Protein AF-A0A329QAF7-F1 (afdb_monomer)

pLDDT: mean 91.58, std 9.94, range [58.56, 98.5]

Radius of gyration: 20.26 Å; Cα contacts (8 Å, |Δi|>4): 8; chains: 1; bounding box: 35×13×62 Å

Secondary structure (DSSP, 8-state):
-PPP-GGGTT------TTGGGHHHHHHHHHHHHHHTSHHHHHHHHT-

Structure (mmCIF, N/CA/C/O backbone):
data_AF-A0A329QAF7-F1
#
_entry.id   AF-A0A329QAF7-F1
#
loop_
_atom_site.group_PDB
_atom_site.id
_atom_site.type_symbol
_atom_site.label_atom_id
_atom_site.label_alt_id
_atom_site.label_comp_id
_atom_site.label_asym_id
_atom_site.label_entity_id
_atom_site.label_seq_id
_atom_site.pdbx_PDB_ins_code
_atom_site.Cartn_x
_atom_site.Cartn_y
_atom_site.Cartn_z
_atom_site.occupancy
_atom_site.B_iso_or_equiv
_atom_site.auth_seq_id
_atom_site.auth_comp_id
_atom_site.auth_asym_id
_atom_site.auth_atom_id
_atom_site.pdbx_PDB_model_num
ATOM 1 N N . ARG A 1 1 ? -4.310 3.031 45.027 1.00 58.56 1 ARG A N 1
ATOM 2 C CA . ARG A 1 1 ? -4.739 3.973 43.961 1.00 58.56 1 ARG A CA 1
ATOM 3 C C . ARG A 1 1 ? -4.068 3.528 42.664 1.00 58.56 1 ARG A C 1
ATOM 5 O O . ARG A 1 1 ? -2.852 3.425 42.665 1.00 58.56 1 ARG A O 1
ATOM 12 N N . ARG A 1 2 ? -4.828 3.154 41.627 1.00 64.19 2 ARG A N 1
ATOM 13 C CA . ARG A 1 2 ? -4.302 2.713 40.318 1.00 64.19 2 ARG A CA 1
ATOM 14 C C . ARG A 1 2 ? -4.315 3.923 39.382 1.00 64.19 2 ARG A C 1
ATOM 16 O O . ARG A 1 2 ? -5.302 4.655 39.383 1.00 64.19 2 ARG A O 1
ATOM 23 N N . SER A 1 3 ? -3.222 4.189 38.677 1.00 74.88 3 SER A N 1
ATOM 24 C CA . SER A 1 3 ? -3.171 5.263 37.683 1.00 74.88 3 SER A CA 1
ATOM 25 C C . SER A 1 3 ? -4.147 4.957 36.545 1.00 74.88 3 SER A C 1
ATOM 27 O O . SER A 1 3 ? -4.231 3.822 36.079 1.00 74.88 3 SER A O 1
ATOM 29 N N . LEU A 1 4 ? -4.894 5.969 36.099 1.00 70.31 4 LEU A N 1
ATOM 30 C CA . LEU A 1 4 ? -5.541 5.920 34.790 1.00 70.31 4 LEU A CA 1
ATOM 31 C C . LEU A 1 4 ? -4.441 5.887 33.717 1.00 70.31 4 LEU A C 1
ATOM 33 O O . LEU A 1 4 ? -3.424 6.568 33.891 1.00 70.31 4 LEU A O 1
ATOM 37 N N . PRO A 1 5 ? -4.606 5.123 32.625 1.00 74.06 5 PRO A N 1
ATOM 38 C CA . PRO A 1 5 ? -3.627 5.065 31.548 1.00 74.06 5 PRO A CA 1
ATOM 39 C C . PRO A 1 5 ? -3.621 6.393 30.770 1.00 74.06 5 PRO A C 1
ATOM 41 O O . PRO A 1 5 ? -4.220 6.513 29.701 1.00 74.06 5 PRO A O 1
ATOM 44 N N . LEU A 1 6 ? -2.922 7.399 31.313 1.00 78.31 6 LEU A N 1
ATOM 45 C CA . LEU A 1 6 ? -2.720 8.726 30.711 1.00 78.31 6 LEU A CA 1
ATOM 46 C C . LEU A 1 6 ? -2.171 8.630 29.284 1.00 78.31 6 LEU A C 1
ATOM 48 O O . LEU A 1 6 ? -2.540 9.428 28.431 1.00 78.31 6 LEU A O 1
ATOM 52 N N . ALA A 1 7 ? -1.355 7.612 29.001 1.00 82.88 7 ALA A N 1
ATOM 53 C CA . ALA A 1 7 ? -0.804 7.363 27.670 1.00 82.88 7 ALA A CA 1
ATOM 54 C C . ALA A 1 7 ? -1.887 7.170 26.592 1.00 82.88 7 ALA A C 1
ATOM 56 O O . ALA A 1 7 ? -1.655 7.456 25.423 1.00 82.88 7 ALA A O 1
ATOM 57 N N . THR A 1 8 ? -3.079 6.714 26.980 1.00 86.31 8 THR A N 1
ATOM 58 C CA . THR A 1 8 ? -4.188 6.434 26.057 1.00 86.31 8 THR A CA 1
ATOM 59 C C . THR A 1 8 ? -5.328 7.449 26.148 1.00 86.31 8 THR A C 1
ATOM 61 O O . THR A 1 8 ? -6.335 7.273 25.472 1.00 86.31 8 THR A O 1
ATOM 64 N N . GLN A 1 9 ? -5.189 8.527 26.934 1.00 84.06 9 GLN A N 1
ATOM 65 C CA . GLN A 1 9 ? -6.288 9.472 27.207 1.00 84.06 9 GLN A CA 1
ATOM 66 C C . GLN A 1 9 ? -6.862 10.161 25.951 1.00 84.06 9 GLN A C 1
ATOM 68 O O . GLN A 1 9 ? -7.996 10.629 25.966 1.00 84.06 9 GLN A O 1
ATOM 73 N N . HIS A 1 10 ? -6.084 10.225 24.867 1.00 88.31 10 HIS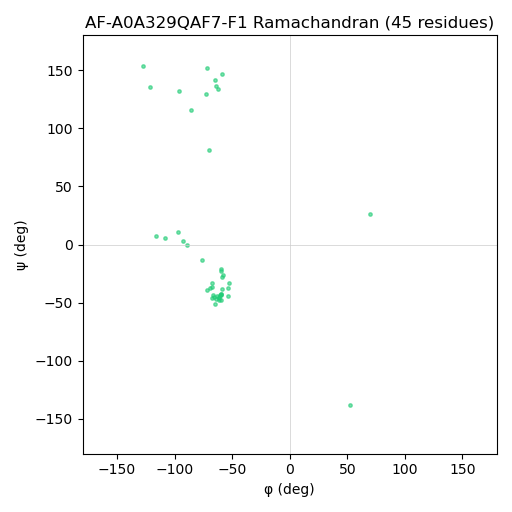 A N 1
ATOM 74 C CA . HIS A 1 10 ? -6.491 10.808 23.584 1.00 88.31 10 HIS A CA 1
ATOM 75 C C . HIS A 1 10 ? -6.535 9.786 22.442 1.00 88.31 10 HIS A C 1
ATOM 77 O O . HIS A 1 10 ? -6.726 10.165 21.286 1.00 88.31 10 HIS A O 1
ATOM 83 N N . LEU A 1 11 ? -6.354 8.495 22.733 1.00 90.88 11 LEU A N 1
ATOM 84 C CA . LEU A 1 11 ? -6.443 7.467 21.707 1.00 90.88 11 LEU A CA 1
ATOM 85 C C . LEU A 1 11 ? -7.913 7.285 21.314 1.00 90.88 11 LEU A C 1
ATOM 87 O O . LEU A 1 11 ? -8.780 7.115 22.170 1.00 90.88 11 LEU A O 1
ATOM 91 N N . ARG A 1 12 ? -8.196 7.318 20.012 1.00 89.06 12 ARG A N 1
ATOM 92 C CA . ARG A 1 12 ? -9.537 7.075 19.472 1.00 89.06 12 ARG A CA 1
ATOM 93 C C . ARG A 1 12 ? -9.497 5.903 18.512 1.00 89.06 12 ARG A C 1
ATOM 95 O O . ARG A 1 12 ? -8.621 5.837 17.655 1.00 89.06 12 ARG A O 1
ATOM 102 N N . ILE A 1 13 ? -10.479 5.020 18.639 1.00 93.06 13 ILE A N 1
ATOM 103 C CA . ILE A 1 13 ? -10.762 3.994 17.640 1.00 93.06 13 ILE A CA 1
ATOM 104 C C . ILE A 1 13 ? -11.668 4.651 16.599 1.00 93.06 13 ILE A C 1
ATOM 106 O O . ILE A 1 13 ? -12.772 5.083 16.926 1.00 93.06 13 ILE A O 1
ATOM 110 N N . VAL A 1 14 ? -11.181 4.779 15.368 1.00 94.19 14 VAL A N 1
ATOM 111 C CA . VAL A 1 14 ? -11.903 5.409 14.254 1.00 94.19 14 VAL A CA 1
ATOM 112 C C . VAL A 1 14 ? -11.931 4.466 13.059 1.00 94.19 14 VAL A C 1
ATOM 114 O O . VAL A 1 14 ? -11.051 3.621 12.904 1.00 94.19 14 VAL A O 1
ATOM 117 N N . GLN A 1 15 ? -12.947 4.604 12.211 1.00 95.56 15 GLN A N 1
ATOM 118 C CA . GLN A 1 15 ? -13.003 3.869 10.950 1.00 95.56 15 GLN A CA 1
ATOM 119 C C . GLN A 1 15 ? -11.982 4.428 9.953 1.00 95.56 15 GLN A C 1
ATOM 121 O O . GLN A 1 15 ? -11.644 5.612 9.992 1.00 95.56 15 GLN A O 1
ATOM 126 N N . SER A 1 16 ? -11.509 3.577 9.039 1.00 94.25 16 SER A N 1
ATOM 127 C CA . SER A 1 16 ? -10.665 4.033 7.935 1.00 94.25 16 SER A CA 1
ATOM 128 C C . SER A 1 16 ? -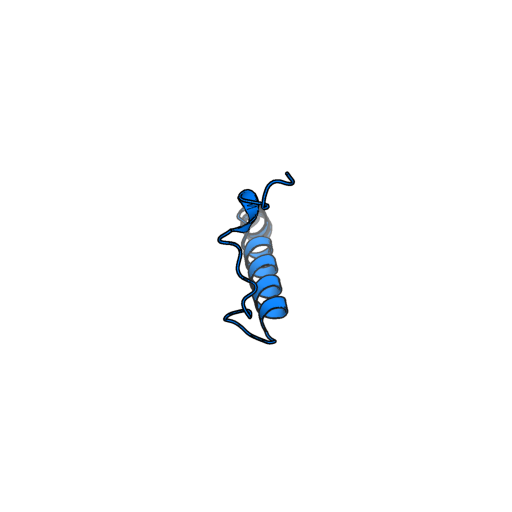11.430 5.012 7.045 1.00 94.25 16 SER A C 1
ATOM 130 O O . SER A 1 16 ? -12.545 4.719 6.616 1.00 94.25 16 SER A O 1
ATOM 132 N N . HIS A 1 17 ? -10.797 6.129 6.683 1.00 95.06 17 HIS A N 1
ATOM 133 C CA . HIS A 1 17 ? -11.347 7.086 5.716 1.00 95.06 17 HIS A CA 1
ATOM 134 C C . HIS A 1 17 ? -11.621 6.463 4.341 1.00 95.06 17 HIS A C 1
ATOM 136 O O . HIS A 1 17 ? -12.505 6.914 3.620 1.00 95.06 17 HIS A O 1
ATOM 142 N N . THR A 1 18 ? -10.874 5.422 3.975 1.00 96.62 18 THR A N 1
ATOM 143 C CA . THR A 1 18 ? -11.011 4.705 2.699 1.00 96.62 18 THR A CA 1
ATOM 144 C C . THR A 1 18 ? -11.940 3.490 2.782 1.00 96.62 18 THR A C 1
ATOM 146 O O . THR A 1 18 ? -12.104 2.779 1.787 1.00 96.62 18 THR A O 1
ATOM 149 N N . GLY A 1 19 ? -12.553 3.252 3.950 1.00 95.50 19 GLY A N 1
ATOM 150 C CA . GLY A 1 19 ? -13.480 2.146 4.187 1.00 95.50 19 GLY A CA 1
ATOM 151 C C . GLY A 1 19 ? -12.896 0.789 3.791 1.00 95.50 19 GLY A C 1
ATOM 152 O O . GLY A 1 19 ? -11.713 0.518 4.007 1.00 95.50 19 GLY A O 1
ATOM 153 N N . ASP A 1 20 ? -13.719 -0.038 3.153 1.00 96.25 20 ASP A N 1
ATOM 154 C CA . ASP A 1 20 ? -13.388 -1.417 2.763 1.00 96.25 20 ASP A CA 1
ATOM 155 C C . ASP A 1 20 ? -12.185 -1.521 1.812 1.00 96.25 20 ASP A C 1
ATOM 157 O O . ASP A 1 20 ? -11.537 -2.562 1.719 1.00 96.25 20 ASP A O 1
ATOM 161 N N . ARG A 1 21 ? -11.847 -0.433 1.108 1.00 97.06 21 ARG A N 1
ATOM 162 C CA . ARG A 1 21 ? -10.734 -0.394 0.146 1.00 97.06 21 ARG A CA 1
ATOM 163 C C . ARG A 1 21 ? -9.398 -0.011 0.774 1.00 97.06 21 ARG A C 1
ATOM 165 O O . ARG A 1 21 ? -8.397 0.049 0.061 1.00 97.06 21 ARG A O 1
ATOM 172 N N . ALA A 1 22 ? -9.348 0.247 2.081 1.00 97.19 22 ALA A N 1
ATOM 173 C CA . ALA A 1 22 ? -8.129 0.689 2.757 1.00 97.19 22 ALA A CA 1
ATOM 174 C C . ALA A 1 22 ? -6.935 -0.239 2.506 1.00 97.19 22 ALA A C 1
ATOM 176 O O . ALA A 1 22 ? -5.850 0.232 2.164 1.00 97.19 22 ALA A O 1
ATOM 177 N N . GLY A 1 23 ? -7.159 -1.553 2.593 1.00 96.44 23 GLY A N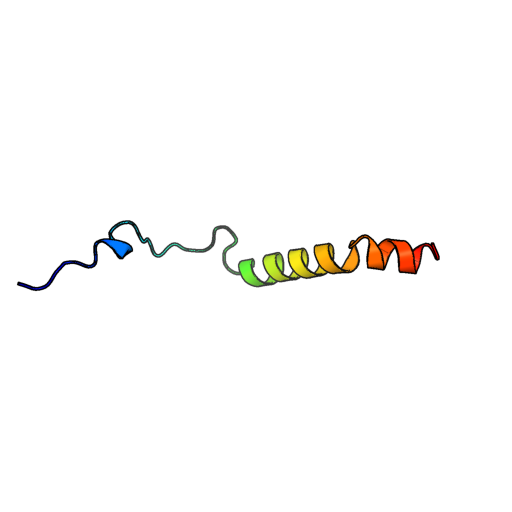 1
ATOM 178 C CA . GLY A 1 23 ? -6.122 -2.552 2.339 1.00 96.44 23 GLY A CA 1
ATOM 179 C C . GLY A 1 23 ? -5.624 -2.525 0.894 1.00 96.44 23 GLY A C 1
ATOM 180 O O . GLY A 1 23 ? -4.420 -2.477 0.657 1.00 96.44 23 GLY A O 1
ATOM 181 N N . THR A 1 24 ? -6.537 -2.484 -0.080 1.00 97.88 24 THR A N 1
ATOM 182 C CA . THR A 1 24 ? -6.169 -2.466 -1.505 1.00 97.88 24 THR A CA 1
ATOM 183 C C . THR A 1 24 ? -5.466 -1.174 -1.907 1.00 97.88 24 THR A C 1
ATOM 185 O O .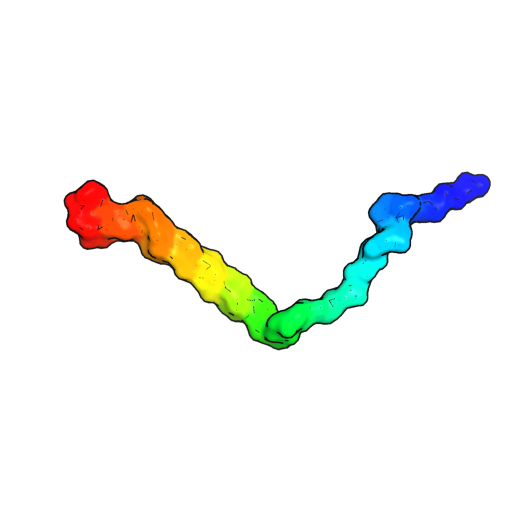 THR A 1 24 ? -4.533 -1.215 -2.702 1.00 97.88 24 THR A O 1
ATOM 188 N N . ILE A 1 25 ? -5.872 -0.033 -1.340 1.00 98.12 25 ILE A N 1
ATOM 189 C CA . ILE A 1 25 ? -5.226 1.259 -1.601 1.00 98.12 25 ILE A CA 1
ATOM 190 C C . ILE A 1 25 ? -3.813 1.265 -1.014 1.00 98.12 25 ILE A C 1
ATOM 192 O O . ILE A 1 25 ? -2.875 1.629 -1.716 1.00 98.12 25 ILE A O 1
ATOM 196 N N . GLY A 1 26 ? -3.636 0.802 0.227 1.00 97.19 26 GLY A N 1
ATOM 197 C CA . GLY A 1 26 ? -2.306 0.671 0.827 1.00 97.19 26 GLY A CA 1
ATOM 198 C C . GLY A 1 26 ? -1.396 -0.262 0.024 1.00 97.19 26 GLY A C 1
ATOM 199 O O . GLY A 1 26 ? -0.247 0.079 -0.242 1.00 97.19 26 GLY A O 1
ATOM 200 N N . ALA A 1 27 ? -1.923 -1.399 -0.435 1.00 98.31 27 ALA A N 1
ATOM 201 C CA . ALA A 1 27 ? -1.187 -2.323 -1.294 1.00 98.31 27 ALA A C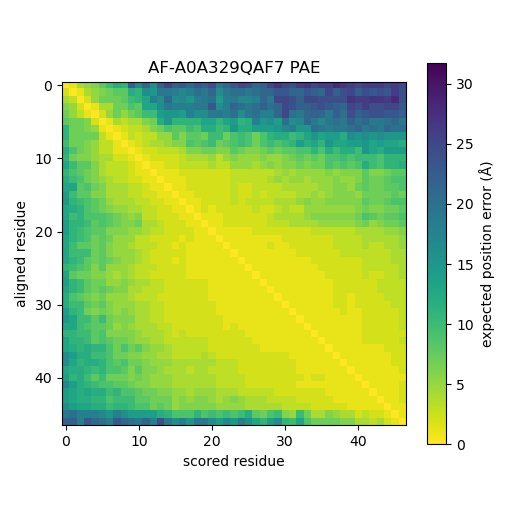A 1
ATOM 202 C C . ALA A 1 27 ? -0.782 -1.685 -2.628 1.00 98.31 27 ALA A C 1
ATOM 204 O O . ALA A 1 27 ? 0.375 -1.795 -3.026 1.00 98.31 27 ALA A O 1
ATOM 205 N N . ALA A 1 28 ? -1.699 -0.978 -3.293 1.00 98.38 28 ALA A N 1
ATOM 206 C CA . ALA A 1 28 ? -1.396 -0.273 -4.533 1.00 98.38 28 ALA A CA 1
ATOM 207 C C . ALA A 1 28 ? -0.290 0.771 -4.330 1.00 98.38 28 ALA A C 1
ATOM 209 O O . ALA A 1 28 ? 0.639 0.821 -5.128 1.00 98.38 28 ALA A O 1
ATOM 210 N N . VAL A 1 29 ? -0.342 1.547 -3.242 1.00 98.25 29 VAL A N 1
ATOM 211 C CA . VAL A 1 29 ? 0.714 2.514 -2.900 1.00 98.25 29 VAL A CA 1
ATOM 212 C C . VAL A 1 29 ? 2.059 1.813 -2.703 1.00 98.25 29 VAL A C 1
ATOM 214 O O . VAL A 1 29 ? 3.037 2.238 -3.307 1.00 98.25 29 VAL A O 1
ATOM 217 N N . MET A 1 30 ? 2.110 0.717 -1.938 1.00 98.31 30 MET A N 1
ATOM 218 C CA . MET A 1 30 ? 3.351 -0.050 -1.739 1.00 98.31 30 MET A CA 1
ATOM 219 C C . MET A 1 30 ? 3.916 -0.596 -3.057 1.00 98.31 30 MET A C 1
ATOM 221 O O . MET A 1 30 ? 5.121 -0.533 -3.288 1.00 98.31 30 MET A O 1
ATOM 225 N N . VAL A 1 31 ? 3.056 -1.119 -3.935 1.00 98.50 31 VAL A N 1
ATOM 226 C CA . VAL A 1 31 ? 3.472 -1.647 -5.242 1.00 98.50 31 VAL A CA 1
ATOM 227 C C . VAL A 1 31 ? 3.987 -0.532 -6.145 1.00 98.50 31 VAL A C 1
ATOM 229 O O . VAL A 1 31 ? 5.016 -0.717 -6.786 1.00 98.50 31 VAL A O 1
ATOM 232 N N . ILE A 1 32 ? 3.302 0.612 -6.189 1.00 98.50 32 ILE A N 1
ATOM 233 C CA . ILE A 1 32 ? 3.721 1.771 -6.984 1.00 98.50 32 ILE A CA 1
ATOM 234 C C . ILE A 1 32 ? 5.080 2.278 -6.498 1.00 98.50 32 ILE A C 1
ATOM 236 O O . ILE A 1 32 ? 5.973 2.461 -7.319 1.00 98.50 32 ILE A O 1
ATOM 240 N N . ASP A 1 33 ? 5.255 2.449 -5.186 1.00 98.44 33 ASP A N 1
ATOM 241 C CA . ASP A 1 33 ? 6.512 2.924 -4.595 1.00 98.44 33 ASP A CA 1
ATOM 242 C C . ASP A 1 33 ? 7.677 1.972 -4.909 1.00 98.44 33 ASP A C 1
ATOM 244 O O . ASP A 1 33 ? 8.748 2.389 -5.348 1.00 98.44 33 ASP A O 1
ATOM 248 N N . HIS A 1 34 ? 7.441 0.663 -4.796 1.00 97.81 34 HIS A N 1
ATOM 249 C CA . HIS A 1 34 ? 8.431 -0.346 -5.156 1.00 97.81 34 HIS A CA 1
ATOM 250 C C . HIS A 1 34 ? 8.758 -0.345 -6.661 1.00 97.81 34 HIS A C 1
ATOM 252 O O . HIS A 1 34 ? 9.930 -0.291 -7.047 1.00 97.81 34 HIS A O 1
ATOM 258 N N . ALA A 1 35 ? 7.732 -0.400 -7.513 1.00 97.75 35 ALA A N 1
ATOM 259 C CA . ALA A 1 35 ? 7.878 -0.526 -8.962 1.00 97.75 35 ALA A CA 1
ATOM 260 C C . ALA A 1 35 ? 8.491 0.722 -9.608 1.00 97.75 35 ALA A C 1
ATOM 262 O O . ALA A 1 35 ? 9.216 0.600 -10.593 1.00 97.75 35 ALA A O 1
ATOM 263 N N . LEU A 1 36 ? 8.213 1.905 -9.054 1.00 97.50 36 LEU A N 1
ATOM 264 C CA . LEU A 1 36 ? 8.741 3.185 -9.530 1.00 97.50 36 LEU A CA 1
ATOM 265 C C . LEU 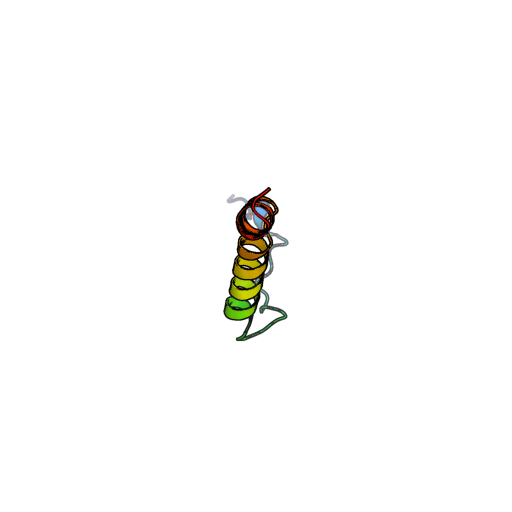A 1 36 ? 9.971 3.656 -8.743 1.00 97.50 36 LEU A C 1
ATOM 267 O O . LEU A 1 36 ? 10.401 4.799 -8.903 1.00 97.50 36 LEU A O 1
ATOM 271 N N . SER A 1 37 ? 10.556 2.796 -7.905 1.00 98.31 37 SER A N 1
ATOM 272 C CA . SER A 1 37 ? 11.797 3.119 -7.204 1.00 98.31 37 SER A CA 1
ATOM 273 C C . SER A 1 37 ? 12.925 3.436 -8.201 1.00 98.31 37 SER A C 1
ATOM 275 O O . SER A 1 37 ? 12.988 2.819 -9.270 1.00 98.31 37 SER A O 1
ATOM 277 N N . PRO A 1 38 ? 13.866 4.344 -7.869 1.00 98.00 38 PRO A N 1
ATOM 278 C CA . PRO A 1 38 ? 14.965 4.688 -8.772 1.00 98.00 38 PRO A CA 1
ATOM 279 C C . PRO A 1 38 ? 15.754 3.466 -9.250 1.00 98.00 38 PRO A C 1
ATOM 281 O O . PRO A 1 38 ? 16.121 3.394 -10.414 1.00 98.00 38 PRO A O 1
ATOM 284 N N . ALA A 1 39 ? 15.956 2.471 -8.381 1.00 97.81 39 ALA A N 1
ATOM 285 C CA . ALA A 1 39 ? 16.627 1.226 -8.742 1.00 97.81 39 ALA A CA 1
ATOM 286 C C . ALA A 1 39 ? 15.875 0.444 -9.832 1.00 97.81 39 ALA A C 1
ATOM 288 O O . ALA A 1 39 ? 16.497 -0.003 -10.792 1.00 97.81 39 ALA A O 1
ATOM 289 N N . GLN A 1 40 ? 14.547 0.312 -9.720 1.00 97.88 40 GLN A N 1
ATOM 290 C CA . GLN A 1 40 ? 13.732 -0.374 -10.727 1.00 97.88 40 GLN A CA 1
ATOM 291 C C . GLN A 1 40 ? 13.659 0.409 -12.039 1.00 97.88 40 GLN A C 1
ATOM 293 O O . GLN A 1 40 ? 13.715 -0.187 -13.114 1.00 97.88 40 GLN A O 1
ATOM 298 N N . VAL A 1 41 ? 13.585 1.740 -11.964 1.00 97.50 41 VAL A N 1
ATOM 299 C CA . VAL A 1 41 ? 13.605 2.605 -13.150 1.00 97.50 41 VAL A CA 1
ATOM 300 C C . VAL A 1 41 ? 14.952 2.515 -13.867 1.00 97.50 41 VAL A C 1
ATOM 302 O O . VAL A 1 41 ? 14.979 2.333 -15.081 1.00 97.50 41 VAL A O 1
ATOM 305 N N . ASN A 1 42 ? 16.062 2.571 -13.132 1.00 97.88 42 ASN A N 1
ATOM 306 C CA . ASN A 1 42 ? 17.408 2.434 -13.685 1.00 97.88 42 ASN A CA 1
ATOM 307 C C . ASN A 1 42 ? 17.617 1.053 -14.315 1.00 97.88 42 ASN A C 1
ATOM 309 O O . ASN A 1 42 ? 18.080 0.957 -15.449 1.00 97.88 42 ASN A O 1
ATOM 313 N N . ALA A 1 43 ? 17.170 -0.010 -13.637 1.00 96.81 43 ALA A N 1
ATOM 314 C CA . ALA A 1 43 ? 17.210 -1.368 -14.171 1.00 96.81 43 ALA A CA 1
ATOM 315 C C . ALA A 1 43 ? 16.427 -1.500 -15.488 1.00 96.81 43 ALA A C 1
ATOM 317 O O . ALA A 1 43 ? 16.879 -2.184 -16.403 1.00 96.81 43 ALA A O 1
ATOM 318 N N . LEU A 1 44 ? 15.280 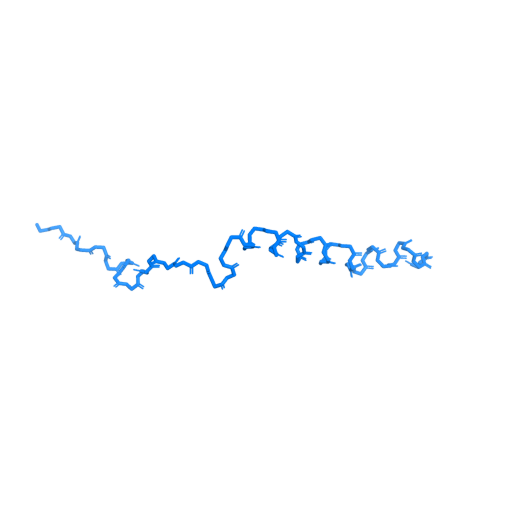-0.822 -15.609 1.00 96.00 44 LEU A N 1
ATOM 319 C CA . LEU A 1 44 ? 14.497 -0.788 -16.845 1.00 96.00 44 LEU A CA 1
ATOM 320 C C . LEU A 1 44 ? 15.169 0.049 -17.946 1.00 96.00 44 LEU A C 1
ATOM 322 O O . LEU A 1 44 ? 15.117 -0.324 -19.116 1.00 96.00 44 LEU A O 1
ATOM 326 N N . ALA A 1 45 ? 15.781 1.177 -17.582 1.00 95.19 45 ALA A N 1
ATOM 327 C CA . ALA A 1 45 ? 16.485 2.068 -18.503 1.00 95.19 45 ALA A CA 1
ATOM 328 C C . ALA A 1 45 ? 17.871 1.539 -18.926 1.00 95.19 45 ALA A C 1
ATOM 330 O O . ALA A 1 45 ? 18.444 2.050 -19.887 1.00 95.19 45 ALA A O 1
ATOM 331 N N . GLY A 1 46 ? 18.394 0.517 -18.241 1.00 88.38 46 GLY A N 1
ATOM 332 C CA . GLY A 1 46 ? 19.714 -0.057 -18.499 1.00 88.38 46 GLY A CA 1
ATOM 333 C C . GLY A 1 46 ? 20.873 0.865 -18.107 1.00 88.38 46 GLY A C 1
ATOM 334 O O . GLY A 1 46 ? 21.939 0.765 -18.716 1.00 88.38 46 GLY A O 1
ATOM 335 N N . VAL A 1 47 ? 20.652 1.769 -17.141 1.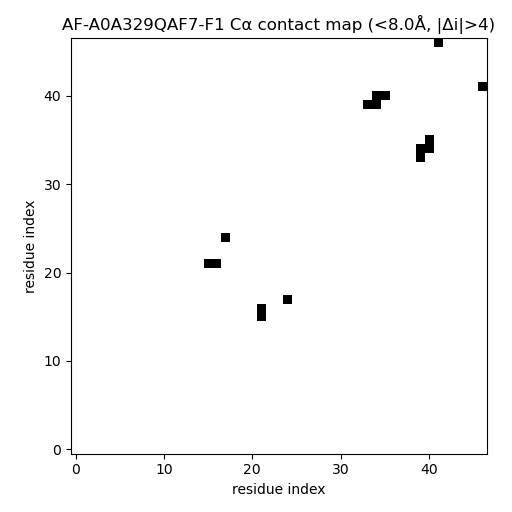00 72.62 47 VAL A N 1
ATOM 336 C CA . VAL A 1 47 ? 21.624 2.772 -16.656 1.00 72.62 47 VAL A CA 1
ATOM 337 C C . VAL A 1 47 ? 22.078 2.517 -15.227 1.00 72.62 47 VAL A C 1
ATOM 339 O O . VAL A 1 47 ? 21.268 2.006 -14.421 1.00 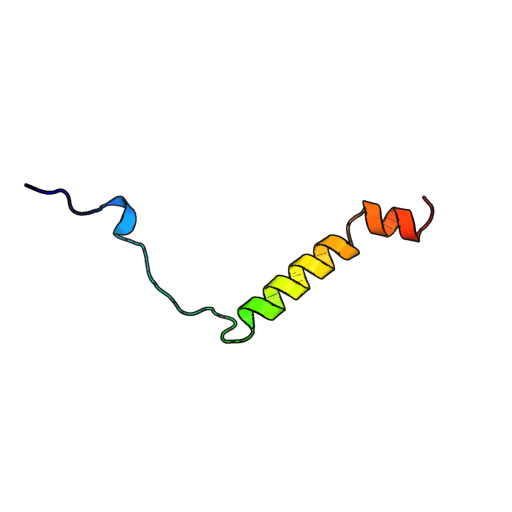72.62 47 VAL A O 1
#

Foldseek 3Di:
DDDDPPVCPPPDDDADPVHPCPVVVVVVVVCCCVCPPPVNVCVVVVD

Sequence (47 aa):
RRSLPLATQHLRIVQSHTGDRAGTIGAAVMVIDHALSPAQVNALAGV

Organism: NCBI:txid1981511

Mean predicted aligned error: 6.39 Å

Solvent-accessible surface area (backbone atoms only — not comparable to full-atom values): 3088 Å² total; per-residue (Å²): 139,81,82,74,67,67,93,50,73,82,68,75,93,75,80,62,93,58,50,94,47,42,65,61,51,54,48,49,52,54,48,48,55,58,62,66,27,70,68,47,47,27,64,74,71,74,101